Protein AF-A0A0P9F7N8-F1 (afdb_monomer)

Structure (mmCIF, N/CA/C/O backbone):
data_AF-A0A0P9F7N8-F1
#
_entry.id   AF-A0A0P9F7N8-F1
#
loop_
_atom_site.group_PDB
_atom_site.id
_atom_site.type_symbol
_atom_site.label_atom_id
_atom_site.label_alt_id
_atom_site.label_comp_id
_atom_site.label_asym_id
_atom_site.label_entity_id
_atom_site.label_seq_id
_atom_site.pdbx_PDB_ins_code
_atom_site.Cartn_x
_atom_site.Cartn_y
_atom_site.Cartn_z
_atom_site.occupancy
_atom_site.B_iso_or_equiv
_atom_site.auth_seq_id
_atom_site.auth_comp_id
_atom_site.auth_asym_id
_atom_site.auth_atom_id
_atom_site.pdbx_PDB_model_num
ATOM 1 N N . ALA A 1 1 ? -14.867 17.488 33.252 1.00 57.88 1 ALA A N 1
ATOM 2 C CA . ALA A 1 1 ? -14.752 16.207 32.530 1.00 57.88 1 ALA A CA 1
ATOM 3 C C . ALA A 1 1 ? -13.465 16.190 31.701 1.00 57.88 1 ALA A C 1
ATOM 5 O O . ALA A 1 1 ? -13.471 16.507 30.522 1.00 57.88 1 ALA A O 1
ATOM 6 N N . GLU A 1 2 ? -12.330 15.879 32.329 1.00 54.88 2 GLU A N 1
ATOM 7 C CA . GLU A 1 2 ? -11.022 15.805 31.645 1.00 54.88 2 GLU A CA 1
ATOM 8 C C . GLU A 1 2 ? -10.789 14.423 30.992 1.00 54.88 2 GLU A C 1
ATOM 10 O O . GLU A 1 2 ? -10.029 14.280 30.034 1.00 54.88 2 GLU A O 1
ATOM 15 N N . LEU A 1 3 ? -11.517 13.404 31.470 1.00 51.41 3 LEU A N 1
ATOM 16 C CA . LEU A 1 3 ? -11.471 12.026 30.980 1.00 51.41 3 LEU A CA 1
ATOM 17 C C . LEU A 1 3 ? -12.100 11.887 29.581 1.00 51.41 3 LEU A C 1
ATOM 19 O O . LEU A 1 3 ? -11.489 11.309 28.685 1.00 51.41 3 LEU A O 1
ATOM 23 N N . GLU A 1 4 ? -13.277 12.476 29.359 1.00 56.31 4 GLU A N 1
ATOM 24 C CA . GLU A 1 4 ? -13.994 12.409 28.075 1.00 56.31 4 GLU A CA 1
ATOM 25 C C . GLU A 1 4 ? -13.241 13.106 26.934 1.00 56.31 4 GLU A C 1
ATOM 27 O O . GLU A 1 4 ? -13.203 12.589 25.818 1.00 56.31 4 GLU A O 1
ATOM 32 N N . ALA A 1 5 ? -12.561 14.226 27.207 1.00 58.69 5 ALA A N 1
ATOM 33 C CA . ALA A 1 5 ? -11.780 14.946 26.199 1.00 58.69 5 ALA A CA 1
ATOM 34 C C . ALA A 1 5 ? -10.544 14.147 25.730 1.00 58.69 5 ALA A C 1
ATOM 36 O O . ALA A 1 5 ? -10.257 14.089 24.530 1.00 58.69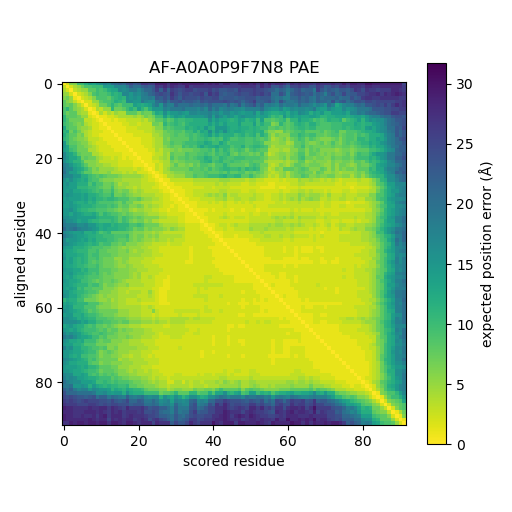 5 ALA A O 1
ATOM 37 N N . LYS A 1 6 ? -9.841 13.466 26.651 1.00 57.97 6 LYS A N 1
ATOM 38 C CA . LYS A 1 6 ? -8.704 12.584 26.317 1.00 57.97 6 LYS A CA 1
ATOM 39 C C . LYS A 1 6 ? -9.149 11.316 25.580 1.00 57.97 6 LYS A C 1
ATOM 41 O O . LYS A 1 6 ? -8.525 10.941 24.586 1.00 57.97 6 LYS A O 1
ATOM 46 N N . TYR A 1 7 ? -10.234 10.678 26.026 1.00 60.25 7 TYR A N 1
ATOM 47 C CA . TYR A 1 7 ? -10.751 9.459 25.394 1.00 60.25 7 TYR A CA 1
ATOM 48 C C . TYR A 1 7 ? -11.386 9.724 24.028 1.00 60.25 7 TYR A C 1
ATOM 50 O O . TYR A 1 7 ? -11.152 8.952 23.101 1.00 60.25 7 TYR A O 1
ATOM 58 N N . GLY A 1 8 ? -12.110 10.835 23.860 1.00 68.12 8 GLY A N 1
ATOM 59 C CA . GLY A 1 8 ? -12.674 11.239 22.571 1.00 68.12 8 GLY A CA 1
ATOM 60 C C . GLY A 1 8 ? -11.597 11.463 21.507 1.00 68.12 8 GLY A C 1
ATOM 61 O O . GLY A 1 8 ? -11.726 10.984 20.379 1.00 68.12 8 GLY A O 1
ATOM 62 N N . GLY A 1 9 ? -10.480 12.102 21.877 1.00 72.50 9 GLY A N 1
ATOM 63 C CA . GLY A 1 9 ? -9.325 12.270 20.988 1.00 72.50 9 GLY A CA 1
ATOM 64 C C . GLY A 1 9 ? -8.685 10.940 20.570 1.00 72.50 9 GLY A C 1
ATOM 65 O O . GLY A 1 9 ? -8.357 10.749 19.393 1.00 72.50 9 GLY A O 1
ATOM 66 N N . TYR A 1 10 ? -8.558 9.996 21.509 1.00 72.75 10 TYR A N 1
ATOM 67 C CA . TYR A 1 10 ? -8.021 8.660 21.241 1.00 72.75 10 TYR A CA 1
ATOM 68 C C . TYR A 1 10 ? -8.956 7.819 20.359 1.00 72.75 10 TYR A C 1
ATOM 70 O O . TYR A 1 10 ? -8.503 7.259 19.358 1.00 72.75 10 TYR A O 1
ATOM 78 N N . LEU A 1 11 ? -10.260 7.792 20.659 1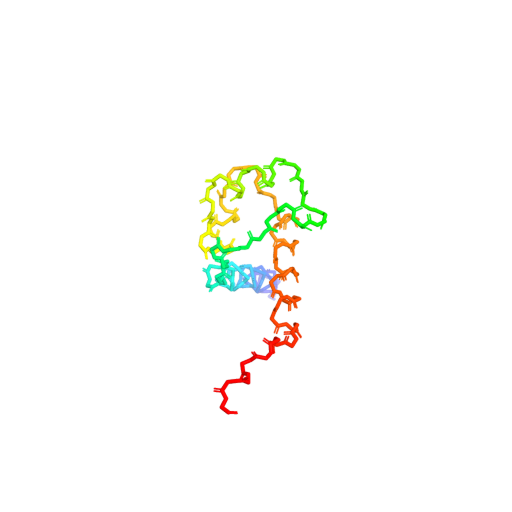.00 75.94 11 LEU A N 1
ATOM 79 C CA . LEU A 1 11 ? -11.266 7.103 19.844 1.00 75.94 11 LEU A CA 1
ATOM 80 C C . LEU A 1 11 ? -11.295 7.657 18.419 1.00 75.94 11 LEU A C 1
ATOM 82 O O . LEU A 1 11 ? -11.301 6.893 17.457 1.00 75.94 11 LEU A O 1
ATOM 86 N N . ALA A 1 12 ? -11.254 8.982 18.264 1.00 79.88 12 ALA A N 1
ATOM 87 C CA . ALA A 1 12 ? -11.223 9.613 16.952 1.00 79.88 12 ALA A CA 1
ATOM 88 C C . ALA A 1 12 ? -9.954 9.239 16.165 1.00 79.88 12 ALA A C 1
ATOM 90 O O . ALA A 1 12 ? -10.022 9.017 14.956 1.00 79.88 12 ALA A O 1
ATOM 91 N N . LYS A 1 13 ? -8.795 9.128 16.829 1.00 78.44 13 LYS A N 1
ATOM 92 C CA . LYS A 1 13 ? -7.559 8.647 16.194 1.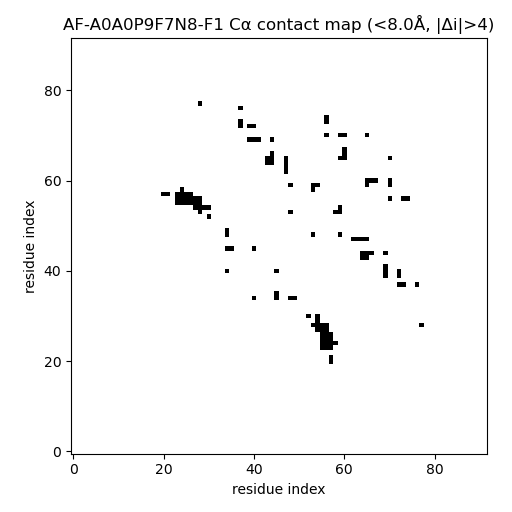00 78.44 13 LYS A CA 1
ATOM 93 C C . LYS A 1 13 ? -7.692 7.189 15.752 1.00 78.44 13 LYS A C 1
ATOM 95 O O . LYS A 1 13 ? -7.413 6.902 14.593 1.00 78.44 13 LYS A O 1
ATOM 100 N N . GLN A 1 14 ? -8.166 6.308 16.630 1.00 78.44 14 GLN A N 1
ATOM 101 C CA . GLN A 1 14 ? -8.383 4.892 16.318 1.00 78.44 14 GLN A CA 1
ATOM 102 C C . GLN A 1 14 ? -9.354 4.716 15.146 1.00 78.44 14 GLN A C 1
ATOM 104 O O . GLN A 1 14 ? -9.051 3.988 14.205 1.00 78.44 14 GLN A O 1
ATOM 109 N N . GLN A 1 15 ? -10.470 5.450 15.130 1.00 79.75 15 GLN A N 1
ATOM 110 C CA . GLN A 1 15 ? -11.418 5.404 14.015 1.00 79.75 15 GLN A CA 1
ATOM 111 C C . GLN A 1 15 ? -10.793 5.858 12.692 1.00 79.75 15 GLN A C 1
ATOM 113 O O . GLN A 1 15 ? -10.999 5.208 11.668 1.00 79.75 15 GLN A O 1
ATOM 118 N N . ARG A 1 16 ? -9.974 6.919 12.697 1.00 81.94 16 ARG A N 1
ATOM 119 C CA . ARG A 1 16 ? -9.241 7.351 11.493 1.00 81.94 16 ARG A CA 1
ATOM 120 C C . ARG A 1 16 ? -8.250 6.294 11.006 1.00 81.94 16 ARG A C 1
ATOM 122 O O . ARG A 1 16 ? -8.123 6.095 9.799 1.00 81.94 16 ARG A O 1
ATOM 129 N N . GLU A 1 17 ? -7.561 5.609 11.915 1.00 78.25 17 GLU A N 1
ATOM 130 C CA . GLU A 1 17 ? -6.650 4.518 11.553 1.00 78.25 17 GLU A CA 1
ATOM 131 C C . GLU A 1 17 ? -7.413 3.318 10.974 1.00 78.25 17 GLU A C 1
ATOM 133 O O . GLU A 1 17 ? -7.040 2.817 9.912 1.00 78.25 17 GLU A O 1
ATOM 138 N N . VAL A 1 18 ? -8.535 2.930 11.587 1.00 74.94 18 VAL A N 1
ATOM 139 C CA . VAL A 1 18 ? -9.422 1.871 11.078 1.00 74.94 18 VAL A CA 1
ATOM 140 C C . VAL A 1 18 ? -9.951 2.214 9.687 1.00 74.94 18 VAL A C 1
ATOM 142 O O . VAL A 1 18 ? -9.914 1.377 8.784 1.00 74.94 18 VAL A O 1
ATOM 145 N N . GLU A 1 19 ? -10.413 3.445 9.473 1.00 80.69 19 GLU A N 1
ATOM 146 C CA . GLU A 1 19 ? -10.921 3.878 8.171 1.00 80.69 19 GLU A CA 1
ATOM 147 C C . GLU A 1 19 ? -9.820 3.872 7.104 1.00 80.69 19 GLU A C 1
ATOM 149 O O . GLU A 1 19 ? -10.040 3.414 5.978 1.00 80.69 19 GLU A O 1
ATOM 154 N N . ARG A 1 20 ? -8.610 4.319 7.458 1.00 76.62 20 ARG A N 1
ATOM 155 C CA . ARG A 1 20 ? -7.446 4.263 6.571 1.00 76.62 20 ARG A CA 1
ATOM 156 C C . ARG A 1 20 ? -7.135 2.821 6.169 1.00 76.62 20 ARG A C 1
ATOM 158 O O . ARG A 1 20 ? -6.981 2.562 4.978 1.00 76.62 20 ARG A O 1
ATOM 165 N N . VAL A 1 21 ? -7.093 1.889 7.120 1.00 73.94 21 VAL A N 1
ATOM 166 C CA . VAL A 1 21 ? -6.845 0.465 6.838 1.00 73.94 21 VAL A CA 1
ATOM 167 C C . VAL A 1 21 ? -7.945 -0.115 5.944 1.00 73.94 21 VAL A C 1
ATOM 169 O O . VAL A 1 21 ? -7.640 -0.726 4.922 1.00 73.94 21 VAL A O 1
ATOM 172 N N . ARG A 1 22 ? -9.223 0.156 6.236 1.00 75.12 22 ARG A N 1
ATOM 173 C CA . ARG A 1 22 ? -10.357 -0.290 5.400 1.00 75.12 22 ARG A CA 1
ATOM 174 C C . ARG A 1 22 ? -10.278 0.236 3.966 1.00 75.12 22 ARG A C 1
ATOM 176 O O . ARG A 1 22 ? -10.529 -0.499 3.009 1.00 75.12 22 ARG A O 1
ATOM 183 N N . LYS A 1 23 ? -9.886 1.501 3.793 1.00 78.06 23 LYS A N 1
ATOM 184 C CA . LYS A 1 23 ? -9.654 2.088 2.466 1.00 78.06 23 LYS A CA 1
ATOM 185 C C . LYS A 1 23 ? -8.513 1.390 1.725 1.00 78.06 23 LYS A C 1
ATOM 187 O O . LYS A 1 23 ? -8.565 1.317 0.506 1.00 78.06 23 LYS A O 1
ATOM 192 N N . MET A 1 24 ? -7.502 0.873 2.421 1.00 75.94 24 MET A N 1
ATOM 193 C CA . MET A 1 24 ? -6.378 0.154 1.805 1.00 75.94 24 MET A CA 1
ATOM 194 C C . MET A 1 24 ? -6.743 -1.282 1.411 1.00 75.94 24 MET A C 1
ATOM 196 O O . MET A 1 24 ? -6.351 -1.725 0.334 1.00 75.94 24 MET A O 1
ATOM 200 N N . GLU A 1 25 ? -7.538 -1.980 2.227 1.00 79.81 25 GLU A N 1
ATOM 201 C CA . GLU A 1 25 ? -8.021 -3.347 1.956 1.00 79.81 25 GLU A CA 1
ATOM 202 C C . GLU A 1 25 ? -8.776 -3.458 0.627 1.00 79.81 25 GLU A C 1
ATOM 204 O O . GLU A 1 25 ? -8.633 -4.436 -0.101 1.00 79.81 25 GLU A O 1
ATOM 209 N N . THR A 1 26 ? -9.553 -2.431 0.285 1.00 81.88 26 THR A N 1
ATOM 210 C CA . THR A 1 26 ? -10.419 -2.418 -0.905 1.00 81.88 26 THR A CA 1
ATOM 211 C C . THR A 1 26 ? -9.729 -1.896 -2.167 1.00 81.88 26 THR A C 1
ATOM 213 O O . THR A 1 26 ? -10.253 -2.042 -3.274 1.00 81.88 26 THR A O 1
ATOM 216 N N . ARG A 1 27 ? -8.539 -1.294 -2.044 1.00 88.06 27 ARG A N 1
ATOM 217 C CA . ARG A 1 27 ? -7.805 -0.730 -3.184 1.00 88.06 27 ARG A CA 1
ATOM 218 C C . ARG A 1 27 ? -7.055 -1.830 -3.923 1.00 88.06 27 ARG A C 1
ATOM 220 O O . ARG A 1 27 ? -6.028 -2.315 -3.448 1.00 88.06 27 ARG A O 1
ATOM 227 N N . ARG A 1 28 ? -7.560 -2.191 -5.102 1.00 92.00 28 ARG A N 1
ATOM 228 C CA . ARG A 1 28 ? -6.952 -3.213 -5.958 1.00 92.00 28 ARG A CA 1
ATOM 229 C C . ARG A 1 28 ? -5.641 -2.741 -6.580 1.00 92.00 28 ARG A C 1
ATOM 231 O O . ARG A 1 28 ? -5.537 -1.607 -7.048 1.00 92.00 28 ARG A O 1
ATOM 238 N N . LEU A 1 29 ? -4.676 -3.650 -6.606 1.00 92.06 29 LEU A N 1
ATOM 239 C CA . LEU A 1 29 ? -3.461 -3.554 -7.400 1.00 92.06 29 LEU A CA 1
ATOM 240 C C . LEU A 1 29 ? -3.698 -4.336 -8.705 1.00 92.06 29 LEU A C 1
ATOM 242 O O . LEU A 1 29 ? -4.063 -5.510 -8.641 1.00 92.06 29 LEU A O 1
ATOM 246 N N . PRO A 1 30 ? -3.552 -3.707 -9.882 1.00 90.50 30 PRO A N 1
ATOM 247 C CA . PRO A 1 30 ? -3.634 -4.405 -11.163 1.00 90.50 30 PRO A CA 1
ATOM 248 C C . PRO A 1 30 ? -2.600 -5.537 -11.269 1.00 90.50 30 PRO A C 1
ATOM 250 O O . PRO A 1 30 ? -1.486 -5.409 -10.765 1.00 90.50 30 PRO A O 1
A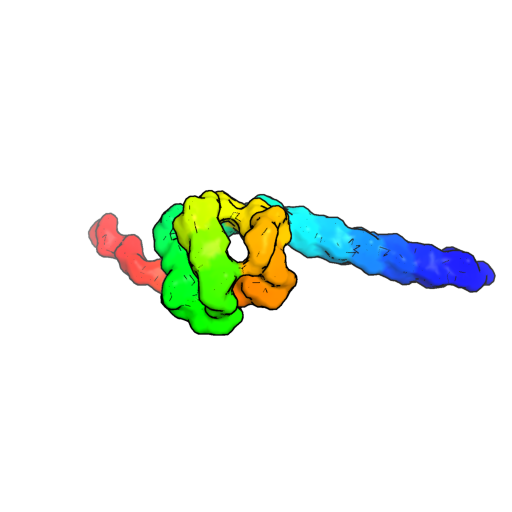TOM 253 N N . ALA A 1 31 ? -2.938 -6.636 -11.946 1.00 87.69 31 ALA A N 1
ATOM 254 C CA . ALA A 1 31 ? -2.040 -7.792 -12.080 1.00 87.69 31 ALA A CA 1
ATOM 255 C C . ALA A 1 31 ? -0.777 -7.488 -12.915 1.00 87.69 31 ALA A C 1
ATOM 257 O O . ALA A 1 31 ? 0.268 -8.120 -12.744 1.00 87.69 31 ALA A O 1
ATOM 258 N N . ASP A 1 32 ? -0.896 -6.503 -13.803 1.00 88.75 32 ASP A N 1
ATOM 259 C CA . ASP A 1 32 ? 0.127 -5.948 -14.689 1.00 88.75 32 ASP A CA 1
ATOM 260 C C . ASP A 1 32 ? 0.887 -4.766 -14.061 1.00 88.75 32 ASP A C 1
ATOM 262 O O . ASP A 1 32 ? 1.610 -4.045 -14.743 1.00 88.75 32 ASP A O 1
ATOM 266 N N . PHE A 1 33 ? 0.698 -4.510 -12.765 1.00 90.62 33 PHE A N 1
ATOM 267 C CA . PHE A 1 33 ? 1.329 -3.379 -12.105 1.00 90.62 33 PHE A CA 1
ATOM 268 C C . PHE A 1 33 ? 2.856 -3.554 -12.036 1.00 90.62 33 PHE A C 1
ATOM 270 O O . PHE A 1 33 ? 3.370 -4.462 -11.382 1.00 90.62 33 PHE A O 1
ATOM 277 N N . ASP A 1 34 ? 3.584 -2.656 -12.701 1.00 90.69 34 ASP A N 1
ATOM 278 C CA . ASP A 1 34 ? 5.042 -2.703 -12.763 1.00 90.69 34 ASP A CA 1
ATOM 279 C C . ASP A 1 34 ? 5.686 -2.079 -11.513 1.00 90.69 34 ASP A C 1
ATOM 281 O O . ASP A 1 34 ? 5.903 -0.867 -11.414 1.00 90.69 34 ASP A O 1
ATOM 285 N N . TYR A 1 35 ? 6.032 -2.932 -10.547 1.00 93.56 35 TYR A N 1
AT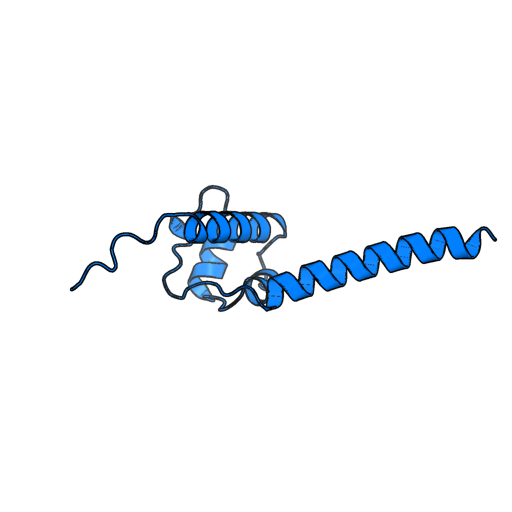OM 286 C CA . TYR A 1 35 ? 6.763 -2.525 -9.346 1.00 93.56 35 TYR A CA 1
ATOM 287 C C . TYR A 1 35 ? 8.201 -2.066 -9.645 1.00 93.56 35 TYR A C 1
ATOM 289 O O . TYR A 1 35 ? 8.768 -1.296 -8.866 1.00 93.56 35 TYR A O 1
ATOM 297 N N . ALA A 1 36 ? 8.804 -2.504 -10.756 1.00 90.50 36 ALA A N 1
ATOM 298 C CA . ALA A 1 36 ? 10.156 -2.111 -11.142 1.00 90.50 36 ALA A CA 1
ATOM 299 C C . ALA A 1 36 ? 10.215 -0.681 -11.704 1.00 90.50 36 ALA A C 1
ATOM 301 O O . ALA A 1 36 ? 11.218 0.016 -11.525 1.00 90.50 36 ALA A O 1
ATOM 302 N N . ALA A 1 37 ? 9.125 -0.185 -12.282 1.00 89.94 37 ALA A N 1
ATOM 303 C CA . ALA A 1 37 ? 9.023 1.211 -12.699 1.00 89.94 37 ALA A CA 1
ATOM 304 C C . ALA A 1 37 ? 8.856 2.199 -11.525 1.00 89.94 37 ALA A C 1
ATOM 306 O O . ALA A 1 37 ? 9.050 3.408 -11.695 1.00 89.94 37 ALA A O 1
ATOM 307 N N . LEU A 1 38 ? 8.520 1.727 -10.316 1.00 90.75 38 LEU A N 1
ATOM 308 C CA . LEU A 1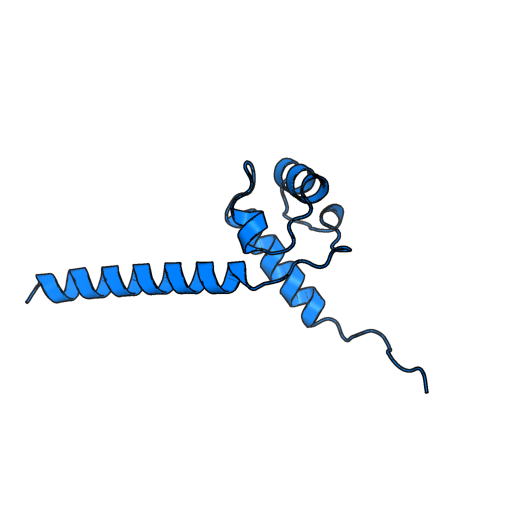 38 ? 8.232 2.607 -9.181 1.00 90.75 38 LEU A CA 1
ATOM 309 C C . LEU A 1 38 ? 9.480 3.222 -8.551 1.00 90.75 38 LEU A C 1
ATOM 311 O O . LEU A 1 38 ? 10.146 2.627 -7.698 1.00 90.75 38 LEU A O 1
ATOM 315 N N . ARG A 1 39 ? 9.756 4.477 -8.908 1.00 87.50 39 ARG A N 1
ATOM 316 C CA . ARG A 1 39 ? 10.756 5.292 -8.208 1.00 87.50 39 ARG A CA 1
ATOM 317 C C . ARG A 1 39 ? 10.318 5.552 -6.763 1.00 87.50 39 ARG A C 1
ATOM 319 O O . ARG A 1 39 ? 9.170 5.909 -6.518 1.00 87.50 39 ARG A O 1
ATOM 326 N N . GLY A 1 40 ? 11.242 5.373 -5.820 1.00 88.94 40 GLY A N 1
ATOM 327 C CA . GLY A 1 40 ? 10.991 5.525 -4.381 1.00 88.94 40 GLY A CA 1
ATOM 328 C C . GLY A 1 40 ? 10.619 4.230 -3.655 1.00 88.94 40 GLY A C 1
ATOM 329 O O . GLY A 1 40 ? 10.561 4.232 -2.431 1.00 88.94 40 GLY A O 1
ATOM 330 N N . LEU A 1 41 ? 10.417 3.125 -4.378 1.00 93.81 41 LEU A N 1
ATOM 331 C CA . LEU A 1 41 ? 10.242 1.810 -3.769 1.00 93.81 41 LEU A CA 1
ATOM 332 C C . LEU A 1 41 ? 11.610 1.185 -3.460 1.00 93.81 41 LEU A C 1
ATOM 334 O O . LEU A 1 41 ? 12.475 1.135 -4.339 1.00 93.81 41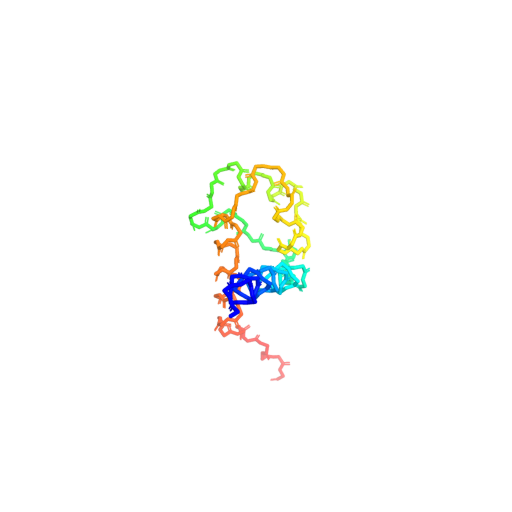 LEU A O 1
ATOM 338 N N . ARG A 1 42 ? 11.804 0.686 -2.236 1.00 93.62 42 ARG A N 1
ATOM 339 C CA . ARG A 1 42 ? 13.050 0.003 -1.846 1.00 93.62 42 ARG A CA 1
ATOM 340 C C . ARG A 1 42 ? 13.232 -1.303 -2.625 1.00 93.62 42 ARG A C 1
ATOM 342 O O . ARG A 1 42 ? 12.254 -1.944 -3.001 1.00 93.62 42 ARG A O 1
ATOM 349 N N . ASN A 1 43 ? 14.482 -1.736 -2.814 1.00 94.19 43 ASN A N 1
ATOM 350 C CA . ASN A 1 43 ? 14.794 -2.985 -3.527 1.00 94.19 43 ASN A CA 1
ATOM 351 C C . ASN A 1 43 ? 14.120 -4.209 -2.893 1.00 94.19 43 ASN A C 1
ATOM 353 O O . ASN A 1 43 ? 13.523 -5.012 -3.602 1.00 94.19 43 ASN A O 1
ATOM 357 N N . GLU A 1 44 ? 14.160 -4.312 -1.565 1.00 94.75 44 GLU A N 1
ATOM 358 C CA . GLU A 1 44 ? 13.498 -5.380 -0.811 1.00 94.75 44 GLU A CA 1
ATOM 359 C C . GLU A 1 44 ? 11.985 -5.386 -1.063 1.00 94.75 44 GLU A C 1
ATOM 361 O O . GLU A 1 44 ? 11.429 -6.392 -1.499 1.00 94.75 44 GLU A O 1
ATOM 366 N N . ALA A 1 45 ? 11.329 -4.232 -0.904 1.00 96.19 45 ALA A N 1
ATOM 367 C CA . ALA A 1 45 ? 9.901 -4.102 -1.163 1.00 96.19 45 ALA A CA 1
ATOM 368 C C . ALA A 1 45 ? 9.547 -4.468 -2.610 1.00 96.19 45 ALA A C 1
ATOM 370 O O . ALA A 1 45 ? 8.560 -5.153 -2.865 1.00 96.19 45 ALA A O 1
ATOM 371 N N . ARG A 1 46 ? 10.384 -4.069 -3.569 1.00 95.81 46 ARG A N 1
ATOM 372 C CA . ARG A 1 46 ? 10.220 -4.394 -4.986 1.00 95.81 46 ARG A CA 1
ATOM 373 C C . ARG A 1 46 ? 10.285 -5.899 -5.241 1.00 95.81 46 ARG A C 1
ATOM 375 O O . ARG A 1 46 ? 9.431 -6.426 -5.948 1.00 95.81 46 ARG A O 1
ATOM 382 N N . GLN A 1 47 ? 11.256 -6.585 -4.642 1.00 95.94 47 GLN A N 1
ATOM 383 C CA . GLN A 1 47 ? 11.404 -8.039 -4.740 1.00 95.94 47 GLN A CA 1
ATOM 384 C C . GLN A 1 47 ? 10.220 -8.769 -4.101 1.00 95.94 47 GLN A C 1
ATOM 386 O O . GLN A 1 47 ? 9.648 -9.671 -4.712 1.00 95.94 47 GLN A O 1
ATOM 391 N N . VAL A 1 48 ? 9.814 -8.348 -2.901 1.00 96.56 48 VAL A N 1
ATOM 392 C CA . VAL A 1 48 ? 8.672 -8.916 -2.176 1.00 96.56 48 VAL A CA 1
ATOM 393 C C . VAL A 1 48 ? 7.384 -8.741 -2.985 1.00 96.56 48 VAL A C 1
ATOM 395 O O . VAL A 1 48 ? 6.691 -9.720 -3.253 1.00 96.56 48 VAL A O 1
ATOM 398 N N . LEU A 1 49 ? 7.075 -7.530 -3.453 1.00 96.06 49 LEU A N 1
ATOM 399 C CA . LEU A 1 49 ? 5.862 -7.271 -4.236 1.00 96.06 49 LEU A CA 1
ATOM 400 C C . LEU A 1 49 ? 5.862 -8.008 -5.577 1.00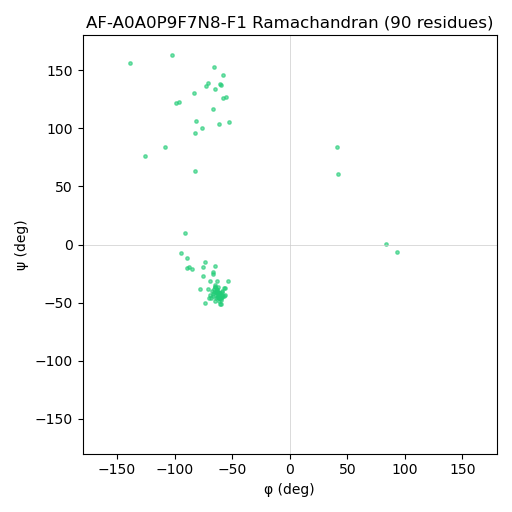 96.06 49 LEU A C 1
ATOM 402 O O . LEU A 1 49 ? 4.836 -8.568 -5.956 1.00 96.06 49 LEU A O 1
ATOM 406 N N . ALA A 1 50 ? 7.001 -8.061 -6.273 1.00 94.75 50 ALA A N 1
ATOM 407 C CA . ALA A 1 50 ? 7.119 -8.796 -7.530 1.00 94.75 50 ALA A CA 1
ATOM 408 C C . ALA A 1 50 ? 6.936 -10.310 -7.343 1.00 94.75 50 ALA A C 1
ATOM 410 O O . ALA A 1 50 ? 6.349 -10.960 -8.210 1.00 94.75 50 ALA A O 1
ATOM 411 N N . ARG A 1 51 ? 7.400 -10.856 -6.209 1.00 94.94 51 ARG A N 1
ATOM 412 C CA . ARG A 1 51 ? 7.253 -12.271 -5.848 1.00 94.94 51 ARG A CA 1
ATOM 413 C C . ARG A 1 51 ? 5.825 -12.625 -5.440 1.00 94.94 51 ARG A C 1
ATOM 415 O O . ARG A 1 51 ? 5.295 -13.620 -5.917 1.00 94.94 51 ARG A O 1
ATOM 422 N N . PHE A 1 52 ? 5.225 -11.854 -4.535 1.00 95.38 52 PHE A N 1
ATOM 423 C CA . PHE A 1 52 ? 3.926 -12.191 -3.939 1.00 95.38 52 PHE A CA 1
ATOM 424 C C . PHE A 1 52 ? 2.726 -11.659 -4.723 1.00 95.38 52 PHE A C 1
ATOM 426 O O . PHE A 1 52 ? 1.628 -12.171 -4.531 1.00 95.38 52 PHE A O 1
ATOM 433 N N . ARG A 1 53 ? 2.919 -10.643 -5.577 1.00 94.75 53 ARG A N 1
ATOM 434 C CA . ARG A 1 53 ? 1.884 -10.029 -6.431 1.00 94.75 53 ARG A CA 1
ATOM 435 C C . ARG A 1 53 ? 0.546 -9.828 -5.700 1.00 94.75 53 ARG A C 1
ATOM 437 O O . ARG A 1 53 ? -0.467 -10.406 -6.093 1.00 94.75 53 ARG A O 1
ATOM 444 N N . PRO A 1 54 ? 0.531 -9.042 -4.609 1.00 94.81 54 PRO A N 1
ATOM 445 C CA . PRO A 1 54 ? -0.678 -8.847 -3.821 1.00 94.81 54 PRO A CA 1
ATOM 446 C C . PRO A 1 54 ? -1.792 -8.219 -4.666 1.00 94.81 54 PRO A C 1
ATOM 448 O O . PRO A 1 54 ? -1.557 -7.270 -5.410 1.00 94.81 54 PRO A O 1
ATOM 451 N N . ALA A 1 55 ? -3.020 -8.707 -4.502 1.00 94.00 55 ALA A N 1
ATOM 452 C CA . ALA A 1 55 ? -4.188 -8.224 -5.235 1.00 94.00 55 ALA A CA 1
ATOM 453 C C . ALA A 1 55 ? -4.690 -6.864 -4.721 1.00 94.00 55 ALA A C 1
ATOM 455 O O . ALA A 1 55 ? -5.422 -6.159 -5.420 1.00 94.00 55 ALA A O 1
ATOM 456 N N . THR A 1 56 ? -4.321 -6.484 -3.493 1.00 93.88 56 THR A N 1
ATOM 457 C CA . THR A 1 56 ? -4.737 -5.224 -2.864 1.00 93.88 56 THR A CA 1
ATOM 458 C C . THR A 1 56 ? -3.599 -4.549 -2.102 1.00 93.88 56 THR A C 1
ATOM 460 O O . THR A 1 56 ? -2.653 -5.192 -1.642 1.00 93.88 56 THR A O 1
ATOM 463 N N . LEU A 1 57 ? -3.714 -3.230 -1.926 1.00 93.25 57 LEU A N 1
ATOM 464 C CA . LEU A 1 57 ? -2.825 -2.432 -1.071 1.00 93.25 57 LEU A CA 1
ATOM 465 C C . LEU A 1 57 ? -2.812 -2.944 0.378 1.00 93.25 57 LEU A C 1
ATOM 467 O O . LEU A 1 57 ? -1.758 -2.965 1.011 1.00 93.25 57 LEU A O 1
ATOM 471 N N . GLY A 1 58 ? -3.964 -3.382 0.893 1.00 92.25 58 GLY A N 1
ATOM 472 C CA . GLY A 1 58 ? -4.071 -3.990 2.219 1.00 92.25 58 GLY A CA 1
ATOM 473 C C . GLY A 1 58 ? -3.243 -5.268 2.340 1.00 92.25 58 GLY A C 1
ATOM 474 O O . GLY A 1 58 ? -2.452 -5.401 3.273 1.00 92.25 58 GLY A O 1
ATOM 475 N N . GLN A 1 59 ? -3.323 -6.164 1.351 1.00 93.88 59 GLN A N 1
ATOM 476 C CA . GLN A 1 59 ? -2.487 -7.365 1.316 1.00 93.88 59 GLN A CA 1
ATOM 477 C C . GLN A 1 59 ? -0.996 -7.016 1.233 1.00 93.88 59 GLN A C 1
ATOM 479 O O . GLN A 1 59 ? -0.209 -7.574 1.993 1.00 93.88 59 GLN A O 1
ATOM 484 N N . ALA A 1 60 ? -0.617 -6.059 0.378 1.00 94.88 60 ALA A N 1
ATOM 485 C CA . ALA A 1 60 ? 0.762 -5.585 0.273 1.00 94.88 60 ALA A CA 1
ATOM 486 C C . ALA A 1 60 ? 1.304 -5.088 1.624 1.00 94.88 60 ALA A C 1
ATOM 488 O O . ALA A 1 60 ? 2.416 -5.437 2.003 1.00 94.88 60 ALA A O 1
ATOM 489 N N . SER A 1 61 ? 0.498 -4.331 2.376 1.00 93.69 61 SER A N 1
ATOM 490 C CA . SER A 1 61 ? 0.897 -3.755 3.669 1.00 93.69 61 SER A CA 1
ATOM 491 C C . SER A 1 61 ? 1.189 -4.782 4.770 1.00 93.69 61 SER A C 1
ATOM 493 O O . SER A 1 61 ? 1.837 -4.442 5.754 1.00 93.69 61 SER A O 1
ATOM 495 N N . ARG A 1 62 ? 0.716 -6.027 4.614 1.00 92.94 62 ARG A N 1
ATOM 496 C CA . ARG A 1 62 ? 0.935 -7.130 5.563 1.00 92.94 62 ARG A CA 1
ATOM 497 C C . ARG A 1 62 ? 2.131 -8.013 5.203 1.00 92.94 62 ARG A C 1
ATOM 499 O O . ARG A 1 62 ? 2.470 -8.905 5.975 1.00 92.94 62 ARG A O 1
ATOM 506 N N . LEU A 1 63 ? 2.748 -7.810 4.037 1.00 95.12 63 LEU A N 1
ATOM 507 C CA . LEU A 1 63 ? 3.918 -8.584 3.632 1.00 95.12 63 LEU A CA 1
ATOM 508 C C . LEU A 1 63 ? 5.143 -8.159 4.449 1.00 95.12 63 LEU A C 1
ATOM 510 O O . LEU A 1 63 ? 5.407 -6.970 4.632 1.00 95.12 63 LEU A O 1
ATOM 514 N N . ALA A 1 64 ? 5.918 -9.142 4.902 1.00 94.81 64 ALA A N 1
ATOM 515 C CA . ALA A 1 64 ? 7.196 -8.886 5.554 1.00 94.81 64 ALA A CA 1
ATOM 516 C C . ALA A 1 64 ? 8.138 -8.130 4.600 1.00 94.81 64 ALA A C 1
ATOM 518 O O . ALA A 1 64 ? 8.206 -8.445 3.411 1.00 94.81 64 ALA A O 1
ATOM 519 N N . GLY A 1 65 ? 8.840 -7.121 5.119 1.00 91.75 65 GLY A N 1
ATOM 520 C CA . GLY A 1 65 ? 9.719 -6.255 4.322 1.00 91.75 65 GLY A CA 1
ATOM 521 C C . GLY A 1 65 ? 9.004 -5.102 3.602 1.00 91.75 65 GLY A C 1
ATOM 522 O O . GLY A 1 65 ? 9.663 -4.309 2.931 1.00 91.75 65 GLY A O 1
ATOM 523 N N . ILE A 1 66 ? 7.678 -4.961 3.753 1.00 95.50 66 ILE A N 1
ATOM 524 C CA . ILE A 1 66 ? 6.922 -3.798 3.266 1.00 95.50 66 ILE A CA 1
ATOM 525 C C . ILE A 1 66 ? 6.679 -2.814 4.406 1.00 95.50 66 ILE A C 1
ATOM 527 O O . ILE A 1 66 ? 6.052 -3.143 5.412 1.00 95.50 66 ILE A O 1
ATOM 531 N N . HIS A 1 67 ? 7.142 -1.575 4.234 1.00 93.00 67 HIS A N 1
ATOM 532 C CA . HIS A 1 67 ? 6.958 -0.513 5.219 1.00 93.00 67 HIS A CA 1
ATOM 533 C C . HIS A 1 67 ? 5.847 0.463 4.814 1.00 93.00 67 HIS A C 1
ATOM 535 O O . HIS A 1 67 ? 5.492 0.567 3.637 1.00 93.00 67 HIS A O 1
ATOM 541 N N . PRO A 1 68 ? 5.327 1.272 5.760 1.00 90.00 68 PRO A N 1
ATOM 542 C CA . PRO A 1 68 ? 4.304 2.276 5.463 1.00 90.00 68 PRO A CA 1
ATOM 543 C C . PRO A 1 68 ? 4.671 3.245 4.327 1.00 90.00 68 PRO A C 1
ATOM 545 O O . PRO A 1 68 ? 3.783 3.690 3.598 1.00 90.00 68 PRO A O 1
ATOM 548 N N . ALA A 1 69 ? 5.963 3.549 4.153 1.00 90.56 69 ALA A N 1
ATOM 549 C CA . ALA A 1 69 ? 6.459 4.386 3.062 1.00 90.56 69 ALA A CA 1
ATOM 550 C C . ALA A 1 69 ? 6.285 3.718 1.686 1.00 90.56 69 ALA A C 1
ATOM 552 O O . ALA A 1 69 ? 5.808 4.365 0.755 1.00 90.56 69 ALA A O 1
ATOM 553 N N . ASP A 1 70 ? 6.577 2.420 1.563 1.00 94.62 70 ASP A N 1
ATOM 554 C CA . ASP A 1 70 ? 6.392 1.669 0.313 1.00 94.62 70 ASP A CA 1
ATOM 555 C C . ASP A 1 70 ? 4.908 1.624 -0.080 1.00 94.62 70 ASP A C 1
ATOM 557 O O . ASP A 1 70 ? 4.538 1.824 -1.238 1.00 94.62 70 ASP A O 1
ATOM 561 N N . VAL A 1 71 ? 4.029 1.452 0.910 1.00 92.62 71 VAL A N 1
ATOM 562 C CA . VAL A 1 71 ? 2.576 1.475 0.706 1.00 92.62 71 VAL A CA 1
ATOM 563 C C . VAL A 1 71 ? 2.094 2.860 0.245 1.00 92.62 71 VAL A C 1
ATOM 565 O O . VAL A 1 71 ? 1.202 2.956 -0.600 1.00 92.62 71 VAL A O 1
ATOM 568 N N . ALA A 1 72 ? 2.694 3.943 0.748 1.00 90.62 72 ALA A N 1
ATOM 569 C CA . ALA A 1 72 ? 2.402 5.295 0.274 1.00 90.62 72 ALA A CA 1
ATOM 570 C C . ALA A 1 72 ? 2.838 5.499 -1.190 1.00 90.62 72 ALA A C 1
ATOM 572 O O . ALA A 1 72 ? 2.079 6.073 -1.972 1.00 90.62 72 ALA A O 1
ATOM 573 N N . VAL A 1 73 ? 4.003 4.970 -1.587 1.00 93.56 73 VAL A N 1
ATOM 574 C CA . VAL A 1 73 ? 4.471 4.996 -2.986 1.00 93.56 73 VAL A CA 1
ATOM 575 C C . VAL A 1 73 ? 3.489 4.261 -3.904 1.00 93.56 73 VAL A C 1
ATOM 577 O O . VAL A 1 73 ? 3.101 4.800 -4.942 1.00 93.56 73 VAL A O 1
ATOM 580 N N . LEU A 1 74 ? 3.025 3.071 -3.503 1.00 93.25 74 LEU A N 1
ATOM 581 C CA . LEU A 1 74 ? 2.010 2.311 -4.243 1.00 93.25 74 LEU A CA 1
ATOM 582 C C . LEU A 1 74 ? 0.701 3.094 -4.406 1.00 93.25 74 LEU A C 1
ATOM 584 O O . LEU A 1 74 ? 0.129 3.122 -5.496 1.00 93.25 74 LEU A O 1
ATOM 588 N N . LEU A 1 75 ? 0.236 3.756 -3.344 1.00 91.00 75 LEU A N 1
ATOM 589 C CA . LEU A 1 75 ? -0.986 4.558 -3.381 1.00 91.00 75 LEU A CA 1
ATOM 590 C C . LEU A 1 75 ? -0.873 5.713 -4.385 1.00 91.00 75 LEU A C 1
ATOM 592 O O . LEU A 1 75 ? -1.742 5.861 -5.244 1.00 91.00 75 LEU A O 1
ATOM 596 N N . VAL A 1 76 ? 0.220 6.478 -4.327 1.00 90.12 76 VAL A N 1
ATOM 597 C CA . VAL A 1 76 ? 0.469 7.594 -5.254 1.00 90.12 76 VAL A CA 1
ATOM 598 C C . VAL A 1 76 ? 0.550 7.097 -6.698 1.00 90.12 76 VAL A C 1
ATOM 600 O O . VAL A 1 76 ? -0.010 7.718 -7.602 1.00 90.12 76 VAL A O 1
ATOM 603 N N . ALA A 1 77 ? 1.214 5.965 -6.932 1.00 91.31 77 ALA A N 1
ATOM 604 C CA . ALA A 1 77 ? 1.318 5.372 -8.260 1.00 91.31 77 ALA A CA 1
ATOM 605 C C . ALA A 1 77 ? -0.046 4.936 -8.822 1.00 91.31 77 ALA A C 1
ATOM 607 O O .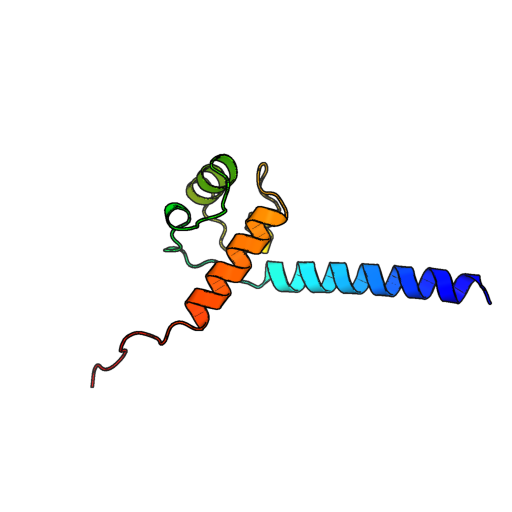 ALA A 1 77 ? -0.351 5.221 -9.981 1.00 91.31 77 ALA A O 1
ATOM 608 N N . LEU A 1 78 ? -0.900 4.318 -8.000 1.00 89.56 78 LEU A N 1
ATOM 609 C CA . LEU A 1 78 ? -2.271 3.975 -8.388 1.00 89.56 78 LEU A CA 1
ATOM 610 C C . LEU A 1 78 ? -3.107 5.217 -8.714 1.00 89.56 78 LEU A C 1
ATOM 612 O O . LEU A 1 78 ? -3.853 5.221 -9.693 1.00 89.56 78 LEU A O 1
ATOM 616 N N . GLU A 1 79 ? -2.979 6.285 -7.926 1.00 88.25 79 GLU A N 1
ATOM 617 C CA . GLU A 1 79 ? -3.689 7.538 -8.193 1.00 88.25 79 GLU A CA 1
ATOM 618 C C . GLU A 1 79 ? -3.223 8.208 -9.487 1.00 88.25 79 GLU A C 1
ATOM 620 O O . GLU A 1 79 ? -4.058 8.709 -10.243 1.00 88.25 79 GLU A O 1
ATOM 625 N N . ARG A 1 80 ? -1.918 8.169 -9.783 1.00 87.69 80 ARG A N 1
ATOM 626 C CA . ARG A 1 80 ? -1.366 8.643 -11.061 1.00 87.69 80 ARG A CA 1
ATOM 627 C C . ARG A 1 80 ? -1.900 7.829 -12.234 1.00 87.69 80 ARG A C 1
ATOM 629 O O . ARG A 1 80 ? -2.357 8.421 -13.206 1.00 87.69 80 ARG A O 1
ATOM 636 N N . ARG A 1 81 ? -1.926 6.496 -12.121 1.00 85.00 81 ARG A N 1
ATOM 637 C CA . ARG A 1 81 ? -2.468 5.608 -13.163 1.00 85.00 81 ARG A CA 1
ATOM 638 C C . ARG A 1 81 ? -3.957 5.851 -13.420 1.00 85.00 81 ARG A C 1
ATOM 640 O O . ARG A 1 81 ? -4.378 5.807 -14.565 1.00 85.00 81 ARG A O 1
ATOM 647 N N . ARG A 1 82 ? -4.744 6.151 -12.379 1.00 83.50 82 ARG A N 1
ATOM 648 C CA . ARG A 1 82 ? -6.174 6.486 -12.518 1.00 83.50 82 ARG A CA 1
ATOM 649 C C . ARG A 1 82 ? -6.411 7.835 -13.206 1.00 83.50 82 ARG A C 1
ATOM 651 O O . ARG A 1 82 ? -7.449 8.019 -13.824 1.00 83.50 82 ARG A O 1
ATOM 658 N N . ARG A 1 83 ? -5.500 8.795 -13.023 1.00 80.12 83 ARG A N 1
ATOM 659 C CA . ARG A 1 83 ? -5.600 10.145 -13.607 1.00 80.12 83 ARG A CA 1
ATOM 660 C C . ARG A 1 83 ? -4.998 10.241 -15.004 1.00 80.12 83 ARG A C 1
ATOM 662 O O . ARG A 1 83 ? -5.309 11.197 -15.705 1.00 80.12 83 ARG A O 1
ATOM 669 N N . ALA A 1 84 ? -4.141 9.298 -15.395 1.00 72.44 84 ALA A N 1
ATOM 670 C CA . ALA A 1 84 ? -3.692 9.204 -16.773 1.00 72.44 84 ALA A CA 1
ATOM 671 C C . ALA A 1 84 ? -4.935 9.031 -17.664 1.00 72.44 84 ALA A C 1
ATOM 673 O O . ALA A 1 84 ? -5.751 8.151 -17.371 1.00 72.44 84 ALA A O 1
ATOM 674 N N . PRO A 1 85 ? -5.127 9.876 -18.694 1.00 55.97 85 PRO A N 1
ATOM 675 C CA . PRO A 1 85 ? -6.238 9.702 -19.614 1.00 55.97 85 PRO A CA 1
ATOM 676 C C . PRO A 1 85 ? -6.132 8.289 -20.179 1.00 55.97 85 PRO A C 1
ATOM 678 O O . PRO A 1 85 ? -5.056 7.883 -20.623 1.00 55.97 85 PRO A O 1
ATOM 681 N N . ALA A 1 86 ? -7.219 7.522 -20.081 1.00 56.44 86 ALA A N 1
ATOM 682 C CA . ALA A 1 86 ? -7.314 6.217 -20.711 1.00 56.44 86 ALA A CA 1
ATOM 683 C C . ALA A 1 86 ? -6.967 6.419 -22.187 1.00 56.44 86 ALA A C 1
ATOM 685 O O . ALA A 1 86 ? -7.738 7.037 -22.919 1.00 56.44 86 ALA A O 1
ATOM 686 N N . ALA A 1 87 ? -5.767 6.004 -22.592 1.00 52.81 87 ALA A N 1
ATOM 687 C CA . ALA A 1 87 ? -5.347 6.087 -23.975 1.00 52.81 87 ALA A CA 1
ATOM 688 C C . ALA A 1 87 ? -6.317 5.220 -24.785 1.00 52.81 87 ALA A C 1
ATOM 690 O O . ALA A 1 87 ? -6.287 3.997 -24.695 1.00 52.81 87 ALA A O 1
ATOM 691 N N . SER A 1 88 ? -7.220 5.907 -25.481 1.00 55.28 88 SER A N 1
ATOM 692 C CA . SER A 1 88 ? -8.030 5.465 -26.608 1.00 55.28 88 SER A CA 1
ATOM 693 C C . SER A 1 88 ? -8.609 4.052 -26.507 1.00 55.28 88 SER A C 1
ATOM 695 O O . SER A 1 88 ? -8.139 3.124 -27.156 1.00 55.28 88 SER A O 1
ATOM 697 N N . ALA A 1 89 ? -9.745 3.928 -25.823 1.00 47.22 89 ALA A N 1
ATOM 698 C CA . ALA A 1 89 ? -10.804 3.040 -26.297 1.00 47.22 89 ALA A CA 1
ATOM 699 C C . ALA A 1 89 ? -11.628 3.793 -27.361 1.00 47.22 89 ALA A C 1
ATOM 701 O O . ALA A 1 89 ? -12.793 4.098 -27.143 1.00 47.22 89 ALA A O 1
ATOM 702 N N . ASN A 1 90 ? -10.996 4.149 -28.485 1.00 47.06 90 ASN A N 1
ATOM 703 C CA . ASN A 1 90 ? -11.701 4.549 -29.704 1.00 47.06 90 ASN A CA 1
ATOM 704 C C . ASN A 1 90 ? -11.526 3.410 -30.705 1.00 47.06 90 ASN A C 1
ATOM 706 O O . ASN A 1 90 ? -10.594 3.383 -31.503 1.00 47.06 90 ASN A O 1
ATOM 710 N N . GLY A 1 91 ? -12.404 2.427 -30.559 1.00 50.56 91 GLY A N 1
ATOM 711 C CA . GLY A 1 91 ? -12.702 1.428 -31.567 1.00 50.56 91 GLY A CA 1
ATOM 712 C C . GLY A 1 91 ? -14.203 1.449 -31.795 1.00 50.56 91 GLY A C 1
ATOM 713 O O . GLY A 1 91 ? -14.894 0.599 -31.244 1.00 50.56 91 GLY A O 1
ATOM 714 N N . GLN A 1 92 ? -14.675 2.464 -32.522 1.00 39.34 92 GLN A N 1
ATOM 715 C CA . GLN A 1 92 ? -15.861 2.449 -33.383 1.00 39.34 92 GLN A CA 1
ATOM 716 C C . GLN A 1 92 ? -15.583 3.384 -34.556 1.00 39.34 92 GLN A C 1
ATOM 718 O O . GLN A 1 92 ? -15.049 4.487 -34.291 1.00 39.34 92 GLN A O 1
#

pLDDT: mean 82.41, std 14.65, range [39.34, 96.56]

Secondary structure (DSSP, 8-state):
-HHHHHHHHHHHHHHHHHHHHHHHHT-BPPTT--STT-TT--HHHHHHHHHH--SBHHHHHTSTT--HHHHHHHHHHHHHHHHS--------

InterPro domains:
  IPR002218 tRNA uridine 5-carboxymethylaminomethyl modification enzyme MnmG-related [PTHR11806] (2-85)
  IPR026904 tRNA uridine 5-carboxymethylaminomethyl modification enzyme MnmG, C-terminal [PF13932] (17-84)
  IPR044920 tRNA uridine 5-carboxymethylaminomethyl modification enzyme, C-terminal subdomain superfamily [G3DSA:1.10.150.570] (28-80)
  IPR047001 tRNA uridine 5-carboxymethylaminomethyl modification enzyme, C-terminal subdomain [SM01228] (5-76)

Solvent-accessible surface area (backbone atoms only — not comparable to full-atom values): 5490 Å² total; per-residue (Å²): 123,73,64,60,59,55,49,52,53,50,51,54,50,52,51,52,50,52,50,52,50,55,58,29,52,72,36,70,41,64,95,83,61,64,56,86,75,42,81,87,52,50,71,64,34,36,52,47,46,69,70,68,58,46,60,17,51,35,58,43,59,71,39,84,75,42,48,75,67,45,51,49,51,53,50,53,51,52,54,50,60,70,66,47,74,79,81,70,92,77,86,128

Mean predicted aligned error: 8.55 Å

Sequence (92 aa):
AELEAKYGGYLAKQQREVERVRKMETRRLPADFDYAALRGLRNEARQVLARFRPATLGQASRLAGIHPADVAVLLVALERRRRAPAASANGQ

Foldseek 3Di:
DVVCVVVVVVVVVVVVVVVVLVVQAPAFDDQPHQLVPQDQADPQLSVQCVVPVDGTLNRSPPTPPDDPSNSVSVVVVVVVVVPPPPPDPPDD

Organism: NCBI:txid186479

Nearest PDB structures (foldseek):
  2zxi-assembly1_A  TM=7.946E-01  e=1.174E-06  Aquifex aeolicus
  2zxi-assembly2_D  TM=7.945E-01  e=1.540E-06  Aquifex aeolicus
  2zxi-assembly2_C  TM=7.934E-01  e=1.763E-06  Aquifex aeolicus
  2zxi-assembly1_B  TM=7.934E-01  e=2.161E-06  Aquifex aeolicus
  2zxh-assembly1_B  TM=8.102E-01  e=3.715E-06  Aquifex aeolicus

Radius of gyration: 17.48 Å; Cα contacts (8 Å, |Δi|>4): 65; chains: 1; bounding box: 31×28×66 Å